Protein AF-A0A1B6JK84-F1 (afdb_monomer)

Solvent-accessible surface area (backbon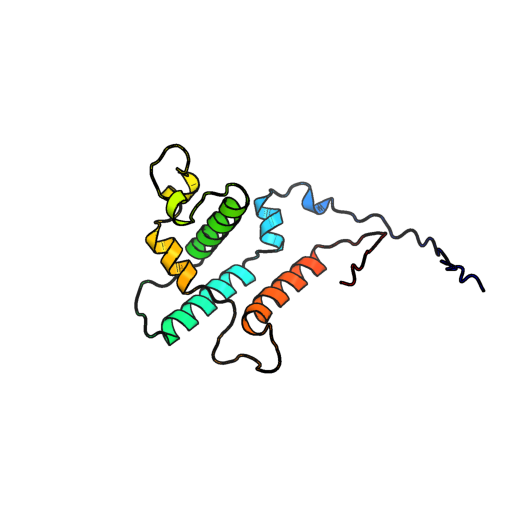e atoms only — not comparable to full-atom values): 9826 Å² total; per-residue (Å²): 137,85,87,77,86,81,78,80,78,76,81,71,80,62,78,78,54,79,63,72,90,52,74,85,54,52,75,64,60,59,48,37,60,54,65,26,68,72,52,51,53,44,35,36,52,21,16,48,52,50,34,52,76,66,74,50,87,66,87,75,76,48,66,69,55,51,53,51,50,52,51,50,53,56,47,43,72,75,61,72,65,101,43,85,70,38,39,62,38,84,53,85,92,42,46,32,67,76,50,44,73,73,45,53,67,70,55,52,54,50,50,65,73,37,66,29,45,37,61,83,92,73,56,53,85,87,44,92,53,38,62,45,43,60,49,51,51,53,37,51,48,32,53,60,73,68,54,67,68,73,89,75,84,83,82,84,81,129

Radius of gyration: 21.42 Å; Cα contacts (8 Å, |Δi|>4): 114; chains: 1; bounding box: 68×36×45 Å

InterPro domains:
  IPR029526 PiggyBac transposable element-derived protein [PF13843] (26-154)
  IPR052638 PiggyBac transposable element-derived [PTHR47055] (6-145)

Sequence (158 aa):
MKWEKRYKTVHRLKPEPNYSEFNNKTPTELFELFFCNDIIELLVKESITYRRQKNNNNISVCYEEMKCFLAILLLSGYKQVPSKRNYWENELDVKNSFVSEAMRRDRFFYIMRYLHCADCSKLDADDRYSKLRPMLNILKKGFLDEYKGDTELSLMSR

Mean predicted aligned error: 7.6 Å

pLDDT: mean 88.49, std 15.1, range [39.06, 98.19]

Structure (mmCIF, N/CA/C/O backbone):
data_AF-A0A1B6JK84-F1
#
_entry.id   AF-A0A1B6JK84-F1
#
loop_
_atom_site.group_PDB
_atom_site.id
_atom_site.type_symbol
_atom_site.label_atom_id
_atom_site.label_alt_id
_atom_site.label_comp_id
_atom_site.label_asym_id
_atom_site.label_entity_id
_atom_site.label_seq_id
_atom_site.pdbx_PDB_ins_code
_atom_site.Cartn_x
_atom_site.Cartn_y
_atom_site.Cartn_z
_atom_site.occupancy
_atom_site.B_iso_or_equiv
_atom_site.auth_seq_id
_atom_site.auth_comp_id
_atom_site.auth_asym_id
_atom_site.auth_atom_id
_atom_site.pdbx_PDB_model_num
ATOM 1 N N . MET A 1 1 ? -46.789 9.781 -29.586 1.00 44.12 1 MET A N 1
ATOM 2 C CA . MET A 1 1 ? -46.447 8.380 -29.257 1.00 44.12 1 MET A CA 1
ATOM 3 C C . MET A 1 1 ? -45.627 8.395 -27.969 1.00 44.12 1 MET A C 1
ATOM 5 O O . MET A 1 1 ? -44.456 8.745 -28.010 1.00 44.12 1 MET A O 1
ATOM 9 N N . LYS A 1 2 ? -46.268 8.188 -26.811 1.00 39.06 2 LYS A N 1
ATOM 10 C CA . LYS A 1 2 ? -45.603 8.191 -25.495 1.00 39.06 2 LYS A CA 1
ATOM 11 C C . LYS A 1 2 ? -45.061 6.787 -25.233 1.00 39.06 2 LYS A C 1
ATOM 13 O O . LYS A 1 2 ? -45.831 5.833 -25.234 1.00 39.06 2 LYS A O 1
ATOM 18 N N . TRP A 1 3 ? -43.753 6.667 -25.044 1.00 42.81 3 TRP A N 1
ATOM 19 C CA . TRP A 1 3 ? -43.130 5.427 -24.592 1.00 42.81 3 TRP A CA 1
ATOM 20 C C . TRP A 1 3 ? -43.348 5.279 -23.084 1.00 42.81 3 TRP A C 1
ATOM 22 O O . TRP A 1 3 ? -42.807 6.061 -22.306 1.00 42.81 3 TRP A O 1
ATOM 32 N N . GLU A 1 4 ? -44.129 4.284 -22.668 1.00 45.38 4 GLU A N 1
ATOM 33 C CA . GLU A 1 4 ? -44.222 3.879 -21.264 1.00 45.38 4 GLU A CA 1
ATOM 34 C C . GLU A 1 4 ? -43.249 2.732 -20.991 1.00 45.38 4 GLU A C 1
ATOM 36 O O . GLU A 1 4 ? -43.326 1.662 -21.601 1.00 45.38 4 GLU A O 1
ATOM 41 N N . LYS A 1 5 ? -42.320 2.946 -20.053 1.00 52.22 5 LYS A N 1
ATOM 42 C CA . LYS A 1 5 ? -41.437 1.887 -19.561 1.00 52.22 5 LYS A CA 1
ATOM 43 C C . LYS A 1 5 ? -42.260 0.925 -18.707 1.00 52.22 5 LYS A C 1
ATOM 45 O O . LYS A 1 5 ? -42.537 1.190 -17.542 1.00 52.22 5 LYS A O 1
ATOM 50 N N . ARG A 1 6 ? -42.644 -0.212 -19.286 1.00 46.12 6 ARG A N 1
ATOM 51 C CA . ARG A 1 6 ? -43.238 -1.330 -18.544 1.00 46.12 6 ARG A CA 1
ATOM 52 C C . ARG A 1 6 ? -42.142 -2.069 -17.779 1.00 46.12 6 ARG A C 1
ATOM 54 O O . ARG A 1 6 ? -41.601 -3.058 -18.267 1.00 46.12 6 ARG A O 1
ATOM 61 N N . TYR A 1 7 ? -41.816 -1.597 -16.580 1.00 48.59 7 TYR A N 1
ATOM 62 C CA . TYR A 1 7 ? -41.066 -2.403 -15.623 1.00 48.59 7 TYR A CA 1
ATOM 63 C C . TYR A 1 7 ? -41.982 -3.536 -15.151 1.00 48.59 7 TYR A C 1
ATOM 65 O O . TYR A 1 7 ? -42.925 -3.318 -14.396 1.00 48.59 7 TYR A O 1
ATOM 73 N N . LYS A 1 8 ? -41.748 -4.759 -15.636 1.00 49.28 8 LYS A N 1
ATOM 74 C CA . LYS A 1 8 ? -42.313 -5.952 -14.999 1.00 49.28 8 LYS A CA 1
ATOM 75 C C . LYS A 1 8 ? -41.492 -6.212 -13.743 1.00 49.28 8 LYS A C 1
ATOM 77 O O . LYS A 1 8 ? -40.461 -6.879 -13.809 1.00 49.28 8 LYS A O 1
ATOM 82 N N . THR A 1 9 ? -41.929 -5.659 -12.618 1.00 46.78 9 THR A N 1
ATOM 83 C CA . THR A 1 9 ? -41.335 -5.936 -11.312 1.00 46.78 9 THR A CA 1
ATOM 84 C C . THR A 1 9 ? -41.702 -7.361 -10.918 1.00 46.78 9 THR A C 1
ATOM 86 O O . THR A 1 9 ? -42.724 -7.623 -10.291 1.00 46.78 9 THR A O 1
ATOM 89 N N . VAL A 1 10 ? -40.884 -8.326 -11.332 1.00 52.75 10 VAL A N 1
ATOM 90 C CA . VAL A 1 10 ? -40.874 -9.623 -10.662 1.00 52.75 10 VAL A CA 1
ATOM 91 C C . VAL A 1 10 ? -40.201 -9.364 -9.320 1.00 52.75 10 VAL A C 1
ATOM 93 O O . VAL A 1 10 ? -38.975 -9.374 -9.23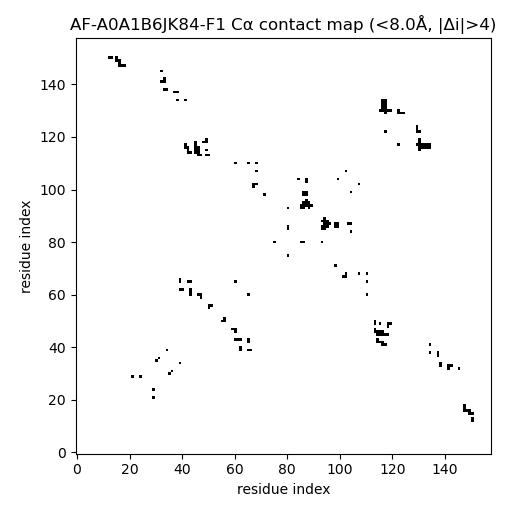8 1.00 52.75 10 VAL A O 1
ATOM 96 N N . HIS A 1 11 ? -40.998 -9.088 -8.285 1.00 50.34 11 HIS A N 1
ATOM 97 C CA . HIS A 1 11 ? -40.550 -9.058 -6.893 1.00 50.34 11 HIS A CA 1
ATOM 98 C C . HIS A 1 11 ? -40.151 -10.479 -6.467 1.00 50.34 11 HIS A C 1
ATOM 100 O O . HIS A 1 11 ? -40.818 -11.129 -5.669 1.00 50.34 11 HIS A O 1
ATOM 106 N N . ARG A 1 12 ? -39.062 -11.009 -7.030 1.00 55.59 12 ARG A N 1
ATOM 107 C CA . ARG A 1 12 ? -38.312 -12.054 -6.346 1.00 55.59 12 ARG A CA 1
ATOM 108 C C . ARG A 1 12 ? -37.648 -11.347 -5.175 1.00 55.59 12 ARG A C 1
ATOM 110 O O . ARG A 1 12 ? -36.660 -10.651 -5.382 1.00 55.59 12 ARG A O 1
ATOM 117 N N . LEU A 1 13 ? -38.235 -11.485 -3.985 1.00 57.69 13 LEU A N 1
ATOM 118 C CA . LEU A 1 13 ? -37.564 -11.181 -2.725 1.00 57.69 13 LEU A CA 1
ATOM 119 C C . LEU A 1 13 ? -36.269 -11.997 -2.725 1.00 57.69 13 LEU A C 1
ATOM 121 O O . LEU A 1 13 ? -36.287 -13.207 -2.499 1.00 57.69 13 LEU A O 1
ATOM 125 N N . LYS A 1 14 ? -35.156 -11.366 -3.099 1.00 62.25 14 LYS A N 1
ATOM 126 C CA . LYS A 1 14 ? -33.847 -11.931 -2.798 1.00 62.25 14 LYS A CA 1
ATOM 127 C C . LYS A 1 14 ? -33.717 -11.883 -1.275 1.00 62.25 14 LYS A C 1
ATOM 129 O O . LYS A 1 14 ? -34.134 -10.880 -0.695 1.00 62.25 14 LYS A O 1
ATOM 134 N N . PRO A 1 15 ? -33.221 -12.949 -0.630 1.00 68.12 15 PRO A N 1
ATOM 135 C CA . PRO A 1 15 ? -32.981 -12.904 0.803 1.00 68.12 15 PRO A CA 1
ATOM 136 C C . PRO A 1 15 ? -32.074 -11.713 1.118 1.00 68.12 15 PRO A C 1
ATOM 138 O O . PRO A 1 15 ? -31.127 -11.453 0.373 1.00 68.12 15 PRO A O 1
ATOM 141 N N . GLU A 1 16 ? -32.404 -10.991 2.189 1.00 76.00 16 GLU A N 1
ATOM 142 C CA . GLU A 1 16 ? -31.575 -9.899 2.695 1.00 76.00 16 GLU A CA 1
ATOM 143 C C . GLU A 1 16 ? -30.144 -10.409 2.918 1.00 76.00 16 GLU A C 1
ATOM 145 O O . GLU A 1 16 ? -29.962 -11.526 3.427 1.00 76.00 16 GLU A O 1
ATOM 150 N N . PRO A 1 17 ? -29.122 -9.637 2.524 1.00 84.56 17 PRO A N 1
ATOM 151 C CA . PRO A 1 17 ? -27.749 -10.070 2.683 1.00 84.56 17 PRO A CA 1
ATOM 152 C C . PRO A 1 17 ? -27.407 -10.210 4.169 1.00 84.56 17 PRO A C 1
ATOM 154 O O . PRO A 1 17 ? -27.645 -9.314 4.979 1.00 84.56 17 PRO A O 1
ATOM 157 N N . ASN A 1 18 ? -26.831 -11.355 4.534 1.00 87.19 18 ASN A N 1
ATOM 158 C CA . ASN A 1 18 ? -26.420 -11.619 5.906 1.00 87.19 18 ASN A CA 1
ATOM 159 C C . ASN A 1 18 ? -24.932 -11.297 6.095 1.00 87.19 18 ASN A C 1
ATOM 161 O O . ASN A 1 18 ? -24.072 -12.016 5.594 1.00 87.19 18 ASN A O 1
ATOM 165 N N . TYR A 1 19 ? -24.652 -10.255 6.876 1.00 89.38 19 TYR A N 1
ATOM 166 C CA . TYR A 1 19 ? -23.303 -9.802 7.223 1.00 89.38 19 TYR A CA 1
ATOM 167 C C . TYR A 1 19 ? -22.890 -10.176 8.661 1.00 89.38 19 TYR A C 1
ATOM 169 O O . TYR A 1 19 ? -21.897 -9.663 9.171 1.00 89.38 19 TYR A O 1
ATOM 177 N N . SER A 1 20 ? -23.617 -11.074 9.341 1.00 91.75 20 SER A N 1
ATOM 178 C CA . SER A 1 20 ? -23.368 -11.401 10.755 1.00 91.75 20 SER A CA 1
ATOM 179 C C . SER A 1 20 ? -21.963 -11.943 11.033 1.00 91.75 20 SER A C 1
ATOM 181 O O . SER A 1 20 ? -21.461 -11.798 12.146 1.00 91.75 20 SER A O 1
ATOM 183 N N . GLU A 1 21 ? -21.317 -12.555 10.035 1.00 90.12 21 GLU A N 1
ATOM 184 C CA . GLU A 1 21 ? -19.937 -13.051 10.138 1.00 90.12 21 GLU A CA 1
ATOM 185 C C . GLU A 1 21 ? -18.896 -11.937 10.358 1.00 90.12 21 GLU A C 1
ATOM 187 O O . GLU A 1 21 ? -17.795 -12.197 10.845 1.00 90.12 21 GLU A O 1
ATOM 192 N N . PHE A 1 22 ? -19.257 -10.685 10.065 1.00 92.62 22 PHE A N 1
ATOM 193 C CA . PHE A 1 22 ? -18.389 -9.520 10.208 1.00 92.62 22 PHE A CA 1
ATOM 194 C C . PHE A 1 22 ? -18.567 -8.786 11.546 1.00 92.62 22 PHE A C 1
ATOM 196 O O . PHE A 1 22 ? -17.731 -7.953 11.887 1.00 92.62 22 PHE A O 1
ATOM 203 N N . ASN A 1 23 ? -19.599 -9.113 12.338 1.00 93.06 23 ASN A N 1
ATOM 204 C CA . ASN A 1 23 ? -19.964 -8.373 13.558 1.00 93.06 23 ASN A CA 1
ATOM 205 C C . ASN A 1 23 ? -18.848 -8.301 14.614 1.00 93.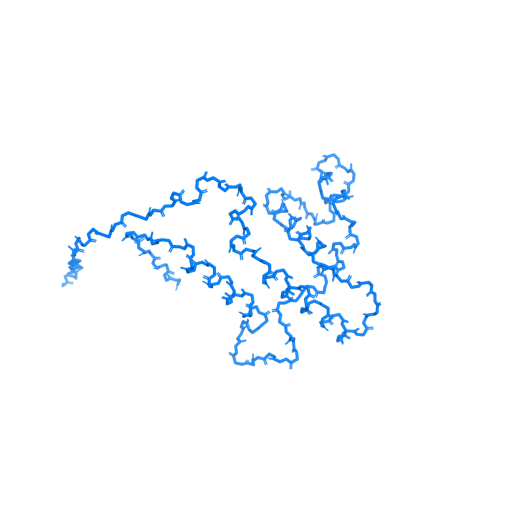06 23 ASN A C 1
ATOM 207 O O . ASN A 1 23 ? -18.811 -7.358 15.398 1.00 93.06 23 ASN A O 1
ATOM 211 N N . ASN A 1 24 ? -17.952 -9.290 14.639 1.00 94.75 24 ASN A N 1
ATOM 212 C CA . ASN A 1 24 ? -16.869 -9.384 15.622 1.00 94.75 24 ASN A CA 1
ATOM 213 C C . ASN A 1 24 ? -15.496 -9.006 15.048 1.00 94.75 24 ASN A C 1
ATOM 215 O O . ASN A 1 24 ? -14.487 -9.223 15.715 1.00 94.75 24 ASN A O 1
ATOM 219 N N . LYS A 1 25 ? -15.438 -8.482 13.818 1.00 96.50 25 LYS A N 1
ATOM 220 C CA . LYS A 1 25 ? -14.183 -8.048 13.203 1.00 96.50 25 LYS A CA 1
ATOM 221 C C . LYS A 1 25 ? -13.890 -6.595 13.540 1.00 96.50 25 LYS A C 1
ATOM 223 O O . LYS A 1 25 ? -14.753 -5.722 13.485 1.00 96.50 25 LYS A O 1
ATOM 228 N N . THR A 1 26 ? -12.632 -6.328 13.839 1.00 97.62 26 THR A N 1
ATOM 229 C CA . THR A 1 26 ? -12.095 -4.976 13.952 1.00 97.62 26 THR A CA 1
ATOM 230 C C . THR A 1 26 ? -12.073 -4.282 12.582 1.00 97.62 26 THR A C 1
ATOM 232 O O . THR A 1 26 ? -12.038 -4.949 11.543 1.00 97.62 26 THR A O 1
ATOM 235 N N . PRO A 1 27 ? -12.018 -2.937 12.538 1.00 95.31 27 PRO A N 1
ATOM 236 C CA . PRO A 1 27 ? -11.863 -2.205 11.279 1.00 95.31 27 PRO A CA 1
ATOM 237 C C . PRO A 1 27 ? -10.650 -2.655 10.452 1.00 95.31 27 PRO A C 1
ATOM 239 O O . PRO A 1 27 ? -10.723 -2.695 9.226 1.00 95.31 27 PRO A O 1
ATOM 242 N N . THR A 1 28 ? -9.549 -3.027 11.112 1.00 95.12 28 THR A N 1
ATOM 243 C CA . THR A 1 28 ? -8.346 -3.546 10.447 1.00 95.12 28 THR A CA 1
ATOM 244 C C . THR A 1 28 ? -8.611 -4.898 9.797 1.00 95.12 28 THR A C 1
ATOM 246 O O . THR A 1 28 ? -8.292 -5.073 8.628 1.00 95.12 28 THR A O 1
ATOM 249 N N . GLU A 1 29 ? -9.249 -5.830 10.510 1.00 95.94 29 GLU A N 1
ATOM 250 C CA . GLU A 1 29 ? -9.584 -7.146 9.954 1.00 95.94 29 GLU A CA 1
ATOM 251 C C . GLU A 1 29 ? -10.548 -7.037 8.771 1.00 95.94 29 GLU A C 1
ATOM 253 O O . GLU A 1 29 ? -10.411 -7.786 7.811 1.00 95.94 29 GLU A O 1
ATOM 258 N N . LEU A 1 30 ? -11.493 -6.090 8.807 1.00 95.81 30 LEU A N 1
ATOM 259 C CA . LEU A 1 30 ? -12.382 -5.811 7.674 1.00 95.81 30 LEU A CA 1
ATOM 260 C C . LEU A 1 30 ? -11.622 -5.237 6.474 1.00 95.81 30 LEU A C 1
ATOM 262 O O . LEU A 1 30 ? -11.887 -5.614 5.336 1.00 95.81 30 LEU A O 1
ATOM 266 N N . PHE A 1 31 ? -10.664 -4.339 6.712 1.00 94.75 31 PHE A N 1
ATOM 267 C CA . PHE A 1 31 ? -9.817 -3.787 5.654 1.00 94.75 31 PHE A CA 1
ATOM 268 C C . PHE A 1 31 ? -8.941 -4.866 5.000 1.00 94.75 31 PHE A C 1
ATOM 270 O O . PHE A 1 31 ? -8.801 -4.903 3.774 1.00 94.75 31 PHE A O 1
ATOM 277 N N . GLU A 1 32 ? -8.388 -5.769 5.809 1.00 95.31 32 GLU A N 1
ATOM 278 C CA . GLU A 1 32 ? -7.516 -6.859 5.363 1.00 95.31 32 GLU A CA 1
ATOM 279 C C . GLU A 1 32 ? -8.252 -7.955 4.573 1.00 95.31 32 GLU A C 1
ATOM 281 O O . GLU A 1 32 ? -7.592 -8.736 3.891 1.00 95.31 32 GLU A O 1
ATOM 286 N N . LEU A 1 33 ? -9.594 -7.968 4.556 1.00 95.12 33 LEU A N 1
ATOM 287 C CA . LEU A 1 33 ? -10.363 -8.787 3.606 1.00 95.12 33 LEU A CA 1
ATOM 288 C C . LEU A 1 33 ? -10.092 -8.381 2.147 1.00 95.12 33 LEU A C 1
ATOM 290 O O . LEU A 1 33 ? -10.075 -9.224 1.253 1.00 95.12 33 LEU A O 1
ATOM 294 N N . PHE A 1 34 ? -9.845 -7.090 1.900 1.00 94.12 34 PHE A N 1
ATOM 295 C CA . PHE A 1 34 ? -9.606 -6.553 0.557 1.00 94.12 34 PHE A CA 1
ATOM 296 C C . PHE A 1 34 ? -8.123 -6.284 0.307 1.00 94.12 34 PHE A C 1
ATOM 298 O O . PHE A 1 34 ? -7.586 -6.686 -0.722 1.00 94.12 34 PHE A O 1
ATOM 305 N N . PHE A 1 35 ? -7.442 -5.633 1.253 1.00 94.00 35 PHE A N 1
ATOM 306 C CA . PHE A 1 35 ? -5.989 -5.433 1.239 1.00 94.00 35 PHE A CA 1
ATOM 307 C C . PHE A 1 35 ? -5.287 -6.588 1.955 1.00 94.00 35 PHE A C 1
ATOM 309 O O . PHE A 1 35 ? -4.573 -6.403 2.941 1.00 94.00 35 PHE A O 1
ATOM 316 N N . CYS A 1 36 ? -5.535 -7.792 1.448 1.00 95.25 36 CYS A N 1
ATOM 317 C CA . CYS A 1 36 ? -5.018 -9.033 2.000 1.00 95.25 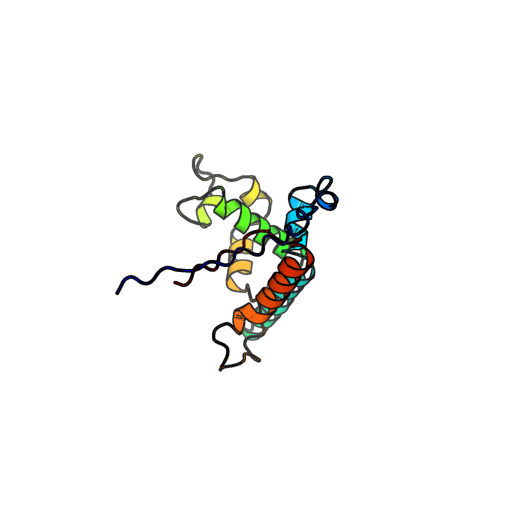36 CYS A CA 1
ATOM 318 C C . CYS A 1 36 ? -3.513 -9.211 1.736 1.00 95.25 36 CYS A C 1
ATOM 320 O O . CYS A 1 36 ? -2.888 -8.449 0.988 1.00 95.25 36 CYS A O 1
ATOM 322 N N . ASN A 1 37 ? -2.936 -10.260 2.328 1.00 97.06 37 ASN A N 1
ATOM 323 C CA . ASN A 1 37 ? -1.513 -10.585 2.202 1.00 97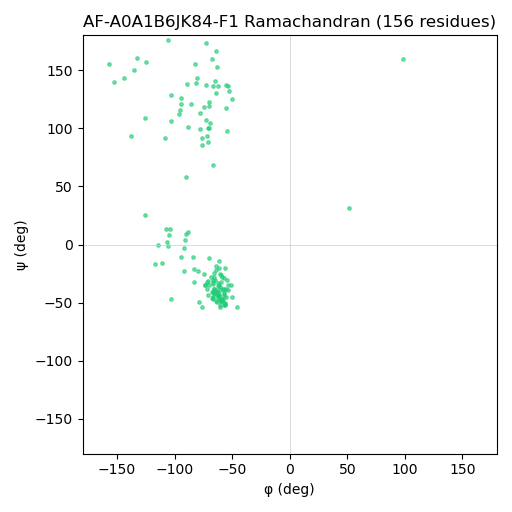.06 37 ASN A CA 1
ATOM 324 C C . ASN A 1 37 ? -1.063 -10.679 0.734 1.00 97.06 37 ASN A C 1
ATOM 326 O O . ASN A 1 37 ? -0.009 -10.144 0.404 1.00 97.06 37 ASN A O 1
ATOM 330 N N . ASP A 1 38 ? -1.888 -11.243 -0.156 1.00 97.62 38 ASP A N 1
ATOM 331 C CA . ASP A 1 38 ? -1.578 -11.364 -1.588 1.00 97.62 38 ASP A CA 1
ATOM 332 C C . ASP A 1 38 ? -1.302 -9.999 -2.240 1.00 97.62 38 ASP A C 1
ATOM 334 O O . ASP A 1 38 ? -0.402 -9.871 -3.073 1.00 97.62 38 ASP A O 1
ATOM 338 N N . ILE A 1 39 ? -2.044 -8.951 -1.851 1.00 97.56 39 ILE A N 1
ATOM 339 C CA . ILE A 1 39 ? -1.796 -7.589 -2.341 1.00 97.56 39 ILE A CA 1
ATOM 340 C C . ILE A 1 39 ? -0.469 -7.071 -1.804 1.00 97.56 39 ILE A C 1
ATOM 342 O O . ILE A 1 39 ? 0.322 -6.515 -2.565 1.00 97.56 39 ILE A O 1
ATOM 346 N N . ILE A 1 40 ? -0.204 -7.243 -0.509 1.00 98.06 40 ILE A N 1
ATOM 347 C CA . ILE A 1 40 ? 1.035 -6.750 0.099 1.00 98.06 40 ILE A CA 1
ATOM 348 C C . ILE A 1 40 ? 2.251 -7.439 -0.527 1.00 98.06 40 ILE A C 1
ATOM 350 O O . ILE A 1 40 ? 3.205 -6.770 -0.925 1.00 98.06 40 ILE A O 1
ATOM 354 N N . GLU A 1 41 ? 2.202 -8.761 -0.677 1.00 98.12 41 GLU A N 1
ATOM 355 C CA . GLU A 1 41 ? 3.259 -9.560 -1.292 1.00 98.12 41 GLU A CA 1
ATOM 356 C C . GLU A 1 41 ? 3.484 -9.180 -2.755 1.00 98.12 41 GLU A C 1
ATOM 358 O O . GLU A 1 41 ? 4.633 -8.997 -3.171 1.00 98.12 41 GLU A O 1
ATOM 363 N N . LEU A 1 42 ? 2.405 -8.988 -3.524 1.00 98.12 42 LEU A N 1
ATOM 364 C CA . LEU A 1 42 ? 2.478 -8.486 -4.894 1.00 98.12 42 LEU A CA 1
ATOM 365 C C . LEU A 1 42 ? 3.203 -7.137 -4.940 1.00 98.12 42 LEU A C 1
ATOM 367 O O . LEU A 1 42 ? 4.160 -6.975 -5.698 1.00 98.12 42 LEU A O 1
ATOM 371 N N . LEU A 1 43 ? 2.782 -6.174 -4.117 1.00 98.06 43 LEU A N 1
ATOM 372 C CA . LEU A 1 43 ? 3.374 -4.838 -4.096 1.00 98.06 43 LEU A CA 1
ATOM 373 C C . LEU A 1 43 ? 4.854 -4.884 -3.716 1.00 98.06 43 LEU A C 1
ATOM 375 O O . LEU A 1 43 ? 5.670 -4.221 -4.356 1.00 98.06 43 LEU A O 1
ATOM 379 N N . VAL A 1 44 ? 5.230 -5.679 -2.713 1.00 98.00 44 VAL A N 1
ATOM 380 C CA . VAL A 1 44 ? 6.634 -5.864 -2.321 1.00 98.00 44 VAL A CA 1
ATOM 381 C C . VAL A 1 44 ? 7.435 -6.452 -3.478 1.00 98.00 44 VAL A C 1
ATOM 383 O O . VAL A 1 44 ? 8.439 -5.867 -3.894 1.00 98.00 44 VAL A O 1
ATOM 386 N N . LYS A 1 45 ? 6.984 -7.581 -4.030 1.00 97.50 45 LYS A N 1
ATOM 387 C CA . LYS A 1 45 ? 7.675 -8.296 -5.104 1.00 97.50 45 LYS A CA 1
ATOM 388 C C . LYS A 1 45 ? 7.898 -7.401 -6.318 1.00 97.50 45 LYS A C 1
ATOM 390 O O . LYS A 1 45 ? 9.032 -7.270 -6.780 1.00 97.50 45 LYS A O 1
ATOM 395 N N . GLU A 1 46 ? 6.845 -6.764 -6.820 1.00 97.38 46 GLU A N 1
ATOM 396 C CA . GLU A 1 46 ? 6.933 -5.984 -8.053 1.00 97.38 46 GLU A CA 1
ATOM 397 C C . GLU A 1 46 ? 7.713 -4.678 -7.849 1.00 97.38 46 GLU A C 1
ATOM 399 O O . GLU A 1 46 ? 8.483 -4.273 -8.724 1.00 97.38 46 GLU A O 1
ATOM 404 N N . SER A 1 47 ? 7.649 -4.076 -6.656 1.00 96.94 47 SER A N 1
ATOM 405 C CA . SER A 1 47 ? 8.496 -2.925 -6.311 1.00 96.94 47 SER A CA 1
ATOM 406 C C . SER A 1 47 ? 9.984 -3.290 -6.256 1.00 96.94 47 SER A C 1
ATOM 408 O O . SER A 1 47 ? 10.840 -2.524 -6.708 1.00 96.94 47 SER A O 1
ATOM 410 N N . ILE A 1 48 ? 10.323 -4.479 -5.741 1.00 96.31 48 ILE A N 1
ATOM 411 C CA . ILE A 1 48 ? 11.703 -4.990 -5.733 1.00 96.31 48 ILE A CA 1
ATOM 412 C C . ILE A 1 48 ? 12.185 -5.264 -7.156 1.00 96.31 48 ILE A C 1
ATOM 414 O O . ILE A 1 48 ? 13.307 -4.881 -7.500 1.00 96.31 48 ILE A O 1
ATOM 418 N N . THR A 1 49 ? 11.353 -5.907 -7.978 1.00 95.38 49 THR A N 1
ATOM 419 C CA . THR A 1 49 ? 11.637 -6.165 -9.395 1.00 95.38 49 THR A CA 1
ATOM 420 C C . THR A 1 49 ? 11.939 -4.865 -10.132 1.00 95.38 49 THR A C 1
ATOM 422 O O . THR A 1 49 ? 12.999 -4.738 -10.747 1.00 95.38 49 THR A O 1
ATOM 425 N N . TYR A 1 50 ? 11.076 -3.858 -10.000 1.00 95.19 50 TYR A N 1
ATOM 426 C CA . TYR A 1 50 ? 11.278 -2.574 -10.658 1.00 95.19 50 TYR A CA 1
ATOM 427 C C . TYR A 1 50 ? 12.531 -1.838 -10.161 1.00 95.19 50 TYR A C 1
ATOM 429 O O . TYR A 1 50 ? 13.308 -1.309 -10.959 1.00 95.19 50 TYR A O 1
ATOM 437 N N . ARG A 1 51 ? 12.798 -1.849 -8.848 1.00 94.75 51 ARG A N 1
ATOM 438 C CA . ARG A 1 51 ? 14.045 -1.298 -8.288 1.00 94.75 51 ARG A CA 1
ATOM 439 C C . ARG A 1 51 ? 15.281 -1.942 -8.929 1.00 94.75 51 ARG A C 1
ATOM 441 O O . ARG A 1 51 ? 16.213 -1.224 -9.296 1.00 94.75 51 ARG A O 1
ATOM 448 N N . ARG A 1 52 ? 15.288 -3.274 -9.080 1.00 93.38 52 ARG A N 1
ATOM 449 C CA . ARG A 1 52 ? 16.384 -4.019 -9.727 1.00 93.38 52 ARG A CA 1
ATOM 450 C C . ARG A 1 52 ? 16.544 -3.624 -11.195 1.00 93.38 52 ARG A C 1
ATOM 452 O O . ARG A 1 52 ? 17.664 -3.377 -11.620 1.00 93.38 52 ARG A O 1
ATOM 459 N N . GLN A 1 53 ? 15.446 -3.465 -11.935 1.00 92.75 53 GLN A N 1
ATOM 460 C CA . GLN A 1 53 ? 15.467 -2.982 -13.326 1.00 92.75 53 GLN A CA 1
ATOM 461 C C . GLN A 1 53 ? 16.058 -1.566 -13.460 1.00 92.75 53 GLN A C 1
ATOM 463 O O . GLN A 1 53 ? 16.590 -1.208 -14.507 1.00 92.75 53 GLN A O 1
ATOM 468 N N . LYS A 1 54 ? 15.992 -0.750 -12.401 1.00 93.12 54 LYS A N 1
ATOM 469 C CA . LYS A 1 54 ? 16.634 0.572 -12.331 1.00 93.12 54 LYS A CA 1
ATOM 470 C C . LYS A 1 54 ? 18.076 0.536 -11.817 1.00 93.12 54 LYS A C 1
ATOM 472 O O . LYS A 1 54 ? 18.623 1.598 -11.533 1.00 93.12 54 LYS A O 1
ATOM 477 N N . ASN A 1 55 ? 18.686 -0.648 -11.698 1.00 91.19 55 ASN A N 1
ATOM 478 C CA . ASN A 1 55 ? 20.051 -0.857 -11.203 1.00 91.19 55 ASN A CA 1
ATOM 479 C C . ASN A 1 55 ? 20.320 -0.173 -9.852 1.00 91.19 55 ASN A C 1
ATOM 481 O O . ASN A 1 55 ? 21.431 0.272 -9.570 1.00 91.19 55 ASN A O 1
ATOM 485 N N . ASN A 1 56 ? 19.290 -0.054 -9.010 1.00 89.31 56 ASN A N 1
ATOM 486 C CA . ASN A 1 56 ? 19.424 0.573 -7.706 1.00 89.31 56 ASN A CA 1
ATOM 487 C C . ASN A 1 56 ? 19.675 -0.498 -6.641 1.00 89.31 56 ASN A C 1
ATOM 489 O O . ASN A 1 56 ? 18.783 -1.294 -6.362 1.00 89.31 56 ASN A O 1
ATOM 493 N N . ASN A 1 57 ? 20.848 -0.476 -6.005 1.00 85.12 57 ASN A N 1
ATOM 494 C CA . ASN A 1 57 ? 21.266 -1.450 -4.988 1.00 85.12 57 ASN A CA 1
ATOM 495 C C . ASN A 1 57 ? 20.893 -1.068 -3.543 1.00 85.12 57 ASN A C 1
ATOM 497 O O . ASN A 1 57 ? 21.322 -1.735 -2.605 1.00 85.12 57 ASN A O 1
ATOM 501 N N . ASN A 1 58 ? 20.085 -0.024 -3.349 1.00 85.94 58 ASN A N 1
ATOM 502 C CA . ASN A 1 58 ? 19.631 0.407 -2.029 1.00 85.94 58 ASN A CA 1
ATOM 503 C C . ASN A 1 58 ? 18.757 -0.652 -1.337 1.00 85.94 58 ASN A C 1
ATOM 505 O O . ASN A 1 58 ? 18.250 -1.594 -1.953 1.00 85.94 58 ASN A O 1
ATOM 509 N N . ILE A 1 59 ? 18.545 -0.434 -0.035 1.00 84.50 59 ILE A N 1
ATOM 510 C CA . ILE A 1 59 ? 17.782 -1.304 0.864 1.00 84.50 59 ILE A CA 1
ATOM 511 C C . ILE A 1 59 ? 16.416 -1.659 0.258 1.00 84.50 59 ILE A C 1
ATOM 513 O O . ILE A 1 59 ? 15.621 -0.780 -0.105 1.00 84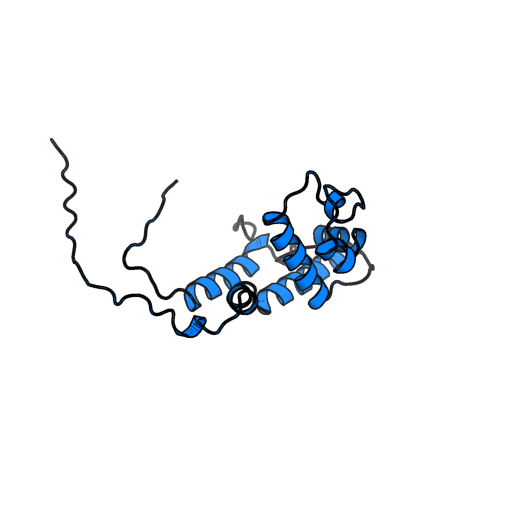.50 59 ILE A O 1
ATOM 517 N N . SER A 1 60 ? 16.158 -2.965 0.172 1.00 90.00 60 SER A N 1
ATOM 518 C CA . SER A 1 60 ? 14.903 -3.545 -0.311 1.00 90.00 60 SER A CA 1
ATOM 519 C C . SER A 1 60 ? 13.732 -3.170 0.596 1.00 90.00 60 SER A C 1
ATOM 521 O O . SER A 1 60 ? 13.939 -2.921 1.776 1.00 90.00 60 SER A O 1
ATOM 523 N N . VAL A 1 61 ? 12.519 -3.118 0.051 1.00 94.12 61 VAL A N 1
ATOM 524 C CA . VAL A 1 61 ? 11.284 -2.967 0.839 1.00 94.12 61 VAL A CA 1
ATOM 525 C C . VAL A 1 61 ? 10.882 -4.328 1.397 1.00 94.12 61 VAL A C 1
ATOM 527 O O . VAL A 1 61 ? 11.003 -5.319 0.674 1.00 94.12 61 VAL A O 1
ATOM 530 N N . CYS A 1 62 ? 10.429 -4.382 2.650 1.00 95.75 62 CYS A N 1
ATOM 531 C CA . CYS A 1 62 ? 9.841 -5.585 3.243 1.00 95.75 62 CYS A CA 1
ATOM 532 C C . CYS A 1 62 ? 8.312 -5.489 3.378 1.00 95.75 62 CYS A C 1
ATOM 534 O O . CYS A 1 62 ? 7.695 -4.463 3.079 1.00 95.75 62 CYS A O 1
ATOM 536 N N . TYR A 1 63 ? 7.708 -6.588 3.826 1.00 97.50 63 TYR A N 1
ATOM 537 C CA . TYR A 1 63 ? 6.268 -6.739 4.010 1.00 97.50 63 TYR A CA 1
ATOM 538 C C . TYR A 1 63 ? 5.690 -5.709 4.996 1.00 97.50 63 TYR A C 1
ATOM 540 O O . TYR A 1 63 ? 4.740 -4.992 4.681 1.00 97.50 63 TYR A O 1
ATOM 548 N N . GLU A 1 64 ? 6.317 -5.566 6.161 1.00 97.56 64 GLU A N 1
ATOM 549 C CA . GLU A 1 64 ? 5.893 -4.671 7.240 1.00 97.56 64 GLU A CA 1
ATOM 550 C C . GLU A 1 64 ? 6.001 -3.202 6.825 1.00 97.56 64 GLU A C 1
ATOM 552 O O . GLU A 1 64 ? 5.108 -2.399 7.102 1.00 97.56 64 GLU A O 1
ATOM 557 N N . GLU A 1 65 ? 7.065 -2.848 6.100 1.00 97.81 65 GLU A N 1
ATOM 558 C CA . GLU A 1 65 ? 7.230 -1.506 5.547 1.00 97.81 65 GLU A CA 1
ATOM 559 C C . GLU A 1 65 ? 6.154 -1.182 4.514 1.00 97.81 65 GLU A C 1
ATOM 561 O O . GLU A 1 65 ? 5.653 -0.059 4.499 1.00 97.81 65 GLU A O 1
ATOM 566 N N . MET A 1 66 ? 5.766 -2.147 3.675 1.00 98.19 66 MET A N 1
ATOM 567 C CA . MET A 1 66 ? 4.681 -1.949 2.716 1.00 98.19 66 MET A CA 1
ATOM 568 C C . MET A 1 66 ? 3.337 -1.753 3.429 1.00 98.19 66 MET A C 1
ATOM 570 O O . MET A 1 66 ? 2.598 -0.833 3.076 1.00 98.19 66 MET A O 1
ATOM 574 N N . LYS A 1 67 ? 3.039 -2.529 4.484 1.00 97.56 67 LYS A N 1
ATOM 575 C CA . LYS A 1 67 ? 1.839 -2.305 5.313 1.00 97.56 67 LYS A CA 1
ATOM 576 C C . LYS A 1 67 ? 1.844 -0.918 5.956 1.00 97.56 67 LYS A C 1
ATOM 578 O O . LYS A 1 67 ? 0.852 -0.200 5.862 1.00 97.56 67 LYS A O 1
ATOM 583 N N . CYS A 1 68 ? 2.965 -0.512 6.555 1.00 98.00 68 CYS A N 1
ATOM 584 C CA . CYS A 1 68 ? 3.111 0.814 7.158 1.00 98.00 68 CYS A CA 1
ATOM 585 C C . CYS A 1 68 ? 2.941 1.936 6.116 1.00 98.00 68 CYS A C 1
ATOM 587 O O . CYS A 1 68 ? 2.214 2.903 6.341 1.00 98.00 68 CYS A O 1
ATOM 589 N N . PHE A 1 69 ? 3.534 1.778 4.931 1.00 98.19 69 PHE A N 1
ATOM 590 C CA . PHE A 1 69 ? 3.381 2.712 3.817 1.00 98.19 69 PHE A CA 1
ATOM 591 C C . PHE A 1 69 ? 1.912 2.874 3.389 1.00 98.19 69 PHE A C 1
ATOM 593 O O . PHE A 1 69 ? 1.436 4.003 3.246 1.00 98.19 69 PHE A O 1
ATOM 600 N N . LEU A 1 70 ? 1.173 1.770 3.230 1.00 97.38 70 LEU A N 1
ATOM 601 C CA . LEU A 1 70 ? -0.254 1.803 2.892 1.00 97.38 70 LEU A CA 1
ATOM 602 C C . LEU A 1 70 ? -1.102 2.423 4.010 1.00 97.38 70 LEU A C 1
ATOM 604 O O . LEU A 1 70 ? -2.014 3.194 3.718 1.00 97.38 70 LEU A O 1
ATOM 608 N N . ALA A 1 71 ? -0.778 2.156 5.278 1.00 97.00 71 ALA A N 1
ATOM 609 C CA . ALA A 1 71 ? -1.450 2.777 6.417 1.00 97.00 71 ALA A CA 1
ATOM 610 C C . ALA A 1 71 ? -1.267 4.307 6.426 1.00 97.00 71 ALA A C 1
ATOM 612 O O . ALA A 1 71 ? -2.226 5.046 6.650 1.00 97.00 71 ALA A O 1
ATOM 613 N N . ILE A 1 72 ? -0.065 4.799 6.098 1.00 97.81 72 ILE A N 1
ATOM 614 C CA . ILE A 1 72 ? 0.195 6.238 5.937 1.00 97.81 72 ILE A CA 1
ATOM 615 C C . ILE A 1 72 ? -0.621 6.811 4.769 1.00 97.81 72 ILE A C 1
ATOM 617 O O . ILE A 1 72 ? -1.184 7.899 4.899 1.00 97.81 72 ILE A O 1
ATOM 621 N N . LEU A 1 73 ? -0.736 6.093 3.644 1.00 96.62 73 LEU A N 1
ATOM 622 C CA . LEU A 1 73 ? -1.585 6.524 2.527 1.00 96.62 73 LEU A CA 1
ATOM 623 C C . LEU A 1 73 ? -3.063 6.616 2.931 1.00 96.62 73 LEU A C 1
ATOM 625 O O . LEU A 1 73 ? -3.704 7.624 2.629 1.00 96.62 73 LEU A O 1
ATOM 629 N N . LEU A 1 74 ? -3.583 5.622 3.652 1.00 95.75 74 LEU A N 1
ATOM 630 C CA . LEU A 1 74 ? -4.955 5.629 4.162 1.00 95.75 74 LEU A CA 1
ATOM 631 C C . LEU A 1 74 ? -5.198 6.829 5.090 1.00 95.75 74 LEU A C 1
ATOM 633 O O . LEU A 1 74 ? -6.143 7.594 4.888 1.00 95.75 74 LEU A O 1
ATOM 637 N N . LEU A 1 75 ? -4.297 7.051 6.051 1.00 95.50 75 LEU A N 1
ATOM 638 C CA . LEU A 1 75 ? -4.366 8.192 6.962 1.00 95.50 75 LEU A CA 1
ATOM 639 C C . LEU A 1 75 ? -4.299 9.528 6.214 1.00 95.50 75 LEU A C 1
ATOM 641 O O . LEU A 1 75 ? -4.986 10.475 6.594 1.00 95.50 75 LEU A O 1
ATOM 645 N N . SER A 1 76 ? -3.508 9.609 5.141 1.00 94.69 76 SER A N 1
ATOM 646 C CA . SER A 1 76 ? -3.379 10.836 4.353 1.00 94.69 76 SER A CA 1
ATOM 647 C C . SER A 1 76 ? -4.668 11.230 3.623 1.00 94.69 76 SER A C 1
ATOM 649 O O . SER A 1 76 ? -4.912 12.416 3.415 1.00 94.69 76 SER A O 1
ATOM 651 N N . GLY A 1 77 ? -5.520 10.256 3.280 1.00 94.00 77 GLY A N 1
ATOM 652 C CA . GLY A 1 77 ? -6.845 10.517 2.714 1.00 94.00 77 GLY A CA 1
ATOM 653 C C . GLY A 1 77 ? -7.820 11.107 3.735 1.00 94.00 77 GLY A C 1
ATOM 654 O O . GLY A 1 77 ? -8.622 11.973 3.385 1.00 94.00 77 GLY A O 1
ATOM 655 N N . TYR A 1 78 ? -7.704 10.675 4.995 1.00 92.62 78 TYR A N 1
ATOM 656 C CA . TYR A 1 78 ? -8.501 11.158 6.122 1.00 92.62 78 TYR A CA 1
ATOM 657 C C . TYR A 1 78 ? -8.043 12.537 6.627 1.00 92.62 78 TYR A C 1
ATOM 659 O O . TYR A 1 78 ? -8.843 13.466 6.703 1.00 92.62 78 TYR A O 1
ATOM 667 N N . LYS A 1 79 ? -6.751 12.695 6.947 1.00 92.56 79 LYS A N 1
ATOM 668 C CA . LYS A 1 79 ? -6.158 13.960 7.411 1.00 92.56 79 LYS A CA 1
ATOM 669 C C . LYS A 1 79 ? -5.275 14.535 6.314 1.00 92.56 79 LYS A C 1
ATOM 671 O O . LYS A 1 79 ? -4.089 14.223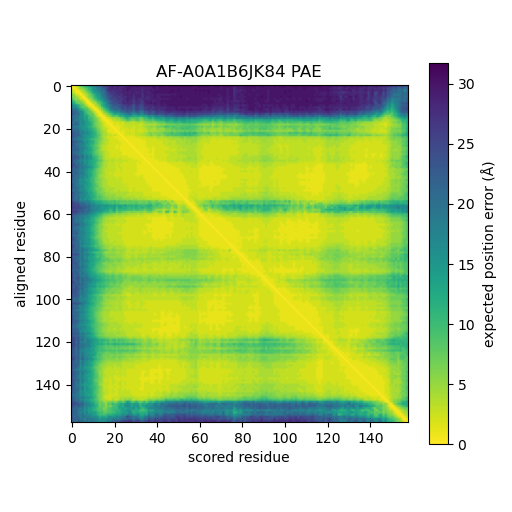 6.255 1.00 92.56 79 LYS A O 1
ATOM 676 N N . GLN A 1 80 ? -5.835 15.378 5.457 1.00 94.00 80 GLN A N 1
ATOM 677 C CA . GLN A 1 80 ? -5.094 16.009 4.364 1.00 94.00 80 GLN A CA 1
ATOM 678 C C . GLN A 1 80 ? -4.290 17.219 4.856 1.00 94.00 80 GLN A C 1
ATOM 680 O O . GLN A 1 80 ? -4.738 17.972 5.716 1.00 94.00 80 GLN A O 1
ATOM 685 N N . VAL A 1 81 ? -3.100 17.409 4.290 1.00 94.56 81 VAL A N 1
ATOM 686 C CA . VAL A 1 81 ? -2.237 18.582 4.509 1.00 94.56 81 VAL A CA 1
ATOM 687 C C . VAL A 1 81 ? -1.751 19.107 3.150 1.00 94.56 81 VAL A C 1
ATOM 689 O O . VAL A 1 81 ? -1.761 18.343 2.179 1.00 94.56 81 VAL A O 1
ATOM 692 N N . PRO A 1 82 ? -1.288 20.369 3.042 1.00 94.38 82 PRO A N 1
ATOM 693 C CA . PRO A 1 82 ? -0.973 20.988 1.747 1.00 94.38 82 PRO A CA 1
ATOM 694 C C . PRO A 1 82 ? 0.062 20.234 0.897 1.00 94.38 82 PRO A C 1
ATOM 696 O O . PRO A 1 82 ? 0.036 20.291 -0.330 1.00 94.38 82 PRO A O 1
ATOM 699 N N . SER A 1 83 ? 0.983 19.511 1.536 1.00 94.69 83 SER A N 1
ATOM 700 C CA . SER A 1 83 ? 2.005 18.709 0.863 1.00 94.69 83 SER A CA 1
ATOM 701 C C . SER A 1 83 ? 2.285 17.435 1.642 1.00 94.69 83 SER A C 1
ATOM 703 O O . SER A 1 83 ? 2.378 17.460 2.863 1.00 94.69 83 SER A O 1
ATOM 705 N N . LYS A 1 84 ? 2.535 16.322 0.939 1.00 94.38 84 LYS A N 1
ATOM 706 C CA . LYS A 1 84 ? 2.904 15.041 1.570 1.00 94.38 84 LYS A CA 1
ATOM 707 C C . LYS A 1 84 ? 4.110 15.171 2.507 1.00 94.38 84 LYS A C 1
ATOM 709 O O . LYS A 1 84 ? 4.197 14.442 3.481 1.00 94.38 84 LYS A O 1
ATOM 714 N N . ARG A 1 85 ? 5.044 16.088 2.232 1.00 95.81 85 ARG A N 1
ATOM 715 C CA . ARG A 1 85 ? 6.207 16.312 3.109 1.00 95.81 85 ARG A CA 1
ATOM 716 C C . ARG A 1 85 ? 5.798 16.840 4.484 1.00 95.81 85 ARG A C 1
ATOM 718 O O . ARG A 1 85 ? 6.444 16.480 5.461 1.00 95.81 85 ARG A O 1
ATOM 725 N N . ASN A 1 86 ? 4.701 17.594 4.548 1.00 96.38 86 ASN A N 1
ATOM 726 C CA . ASN A 1 86 ? 4.237 18.270 5.754 1.00 96.38 86 ASN A CA 1
ATOM 727 C C . ASN A 1 86 ? 3.839 17.294 6.872 1.00 96.38 86 ASN A C 1
ATOM 729 O O . ASN A 1 86 ? 3.920 17.668 8.032 1.00 96.38 86 ASN A O 1
ATOM 733 N N . TYR A 1 87 ? 3.511 16.030 6.564 1.00 96.31 87 TYR A N 1
ATOM 734 C CA . TYR A 1 87 ? 3.259 15.011 7.596 1.00 96.31 87 TYR A CA 1
ATOM 735 C C . TYR A 1 87 ? 4.465 14.731 8.509 1.00 96.31 87 TYR A C 1
ATOM 737 O O . TYR A 1 87 ? 4.286 14.195 9.599 1.00 96.31 87 TYR A O 1
ATOM 745 N N . TRP A 1 88 ? 5.678 15.074 8.066 1.00 97.38 88 TRP A N 1
ATOM 746 C CA . TRP A 1 88 ? 6.923 14.910 8.822 1.00 97.38 88 TRP A CA 1
ATOM 747 C C . TRP A 1 88 ? 7.491 16.229 9.350 1.00 97.38 88 TRP A C 1
ATOM 749 O O . TRP A 1 88 ? 8.572 16.224 9.937 1.00 97.38 88 TRP A O 1
ATOM 759 N N . GLU A 1 89 ? 6.809 17.349 9.114 1.00 96.06 89 GLU A N 1
ATOM 760 C CA . GLU A 1 89 ? 7.232 18.646 9.633 1.00 96.06 89 GLU A CA 1
ATOM 761 C C . GLU A 1 89 ? 6.759 18.815 11.084 1.00 96.06 89 GLU A C 1
ATOM 763 O O . GLU A 1 89 ? 5.803 18.176 11.533 1.00 96.06 89 GLU A O 1
ATOM 768 N N . ASN A 1 90 ? 7.456 19.665 11.838 1.00 94.75 90 ASN A N 1
ATOM 769 C CA . ASN A 1 90 ? 7.179 19.876 13.262 1.00 94.75 90 ASN A CA 1
ATOM 770 C C . ASN A 1 90 ? 6.194 21.023 13.538 1.00 94.75 90 ASN A C 1
ATOM 772 O O . ASN A 1 90 ? 5.839 21.234 14.698 1.00 94.75 90 ASN A O 1
ATOM 776 N N . GLU A 1 91 ? 5.750 21.729 12.497 1.00 95.06 91 GLU A N 1
ATOM 777 C CA . GLU A 1 91 ? 4.775 22.817 12.598 1.00 95.06 91 GLU A CA 1
ATOM 778 C C . GLU A 1 91 ? 3.429 22.308 13.130 1.00 95.06 91 GLU A C 1
ATOM 780 O O . GLU A 1 91 ? 2.945 21.241 12.742 1.00 95.06 91 GLU A O 1
ATOM 785 N N . LEU A 1 92 ? 2.827 23.064 14.050 1.00 92.19 92 LEU A N 1
ATOM 786 C CA . LEU A 1 92 ? 1.685 22.617 14.859 1.00 92.19 92 LEU A CA 1
ATOM 787 C C . LEU A 1 92 ? 0.450 22.228 14.034 1.00 92.19 92 LEU A C 1
ATOM 789 O O . LEU A 1 92 ? -0.302 21.339 14.431 1.00 92.19 92 LEU A O 1
ATOM 793 N N . ASP A 1 93 ? 0.237 22.887 12.900 1.00 92.19 93 ASP A N 1
ATOM 794 C CA . ASP A 1 93 ? -0.915 22.702 12.019 1.00 92.19 93 ASP A CA 1
ATOM 795 C C . ASP A 1 93 ? -0.796 21.462 11.116 1.00 92.19 93 ASP A C 1
ATOM 797 O O . ASP A 1 93 ? -1.811 20.907 10.686 1.00 92.19 93 ASP A O 1
ATOM 801 N N . VAL A 1 94 ? 0.424 20.977 10.865 1.00 93.19 94 VAL A N 1
ATOM 802 C CA . VAL A 1 94 ? 0.680 19.838 9.967 1.00 93.19 94 VAL A CA 1
ATOM 803 C C . VAL A 1 94 ? 1.303 18.623 10.645 1.00 93.19 94 VAL A C 1
ATOM 805 O O . VAL A 1 94 ? 1.218 17.522 10.090 1.00 93.19 94 VAL A O 1
ATOM 808 N N . LYS A 1 95 ? 1.865 18.783 11.850 1.00 90.81 95 LYS A N 1
ATOM 809 C CA . LYS A 1 95 ? 2.510 17.697 12.590 1.00 90.81 95 LYS A CA 1
ATOM 810 C C . LYS A 1 95 ? 1.580 16.492 12.719 1.00 90.81 95 LYS A C 1
ATOM 812 O O . LYS A 1 95 ? 0.402 16.588 13.095 1.00 90.81 95 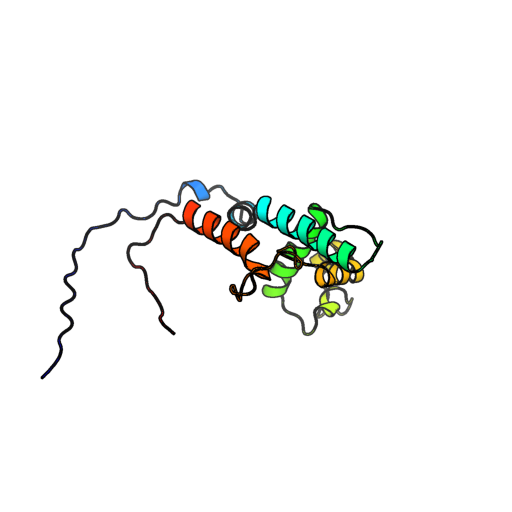LYS A O 1
ATOM 817 N N . ASN A 1 96 ? 2.130 15.321 12.416 1.00 94.50 96 ASN A N 1
ATOM 818 C CA . ASN A 1 96 ? 1.435 14.052 12.544 1.00 94.50 96 ASN A CA 1
ATOM 819 C C . ASN A 1 96 ? 2.376 13.004 13.147 1.00 94.50 96 ASN A C 1
ATOM 821 O O . ASN A 1 96 ? 3.111 12.338 12.420 1.00 94.50 96 ASN A O 1
ATOM 825 N N . SER A 1 97 ? 2.334 12.861 14.477 1.00 94.25 97 SER A N 1
ATOM 826 C CA . SER A 1 97 ? 3.180 11.915 15.218 1.00 94.25 97 SER A CA 1
ATOM 827 C C . SER A 1 97 ? 3.001 10.481 14.729 1.00 94.25 97 SER A C 1
ATOM 829 O O . SER A 1 97 ? 3.995 9.794 14.513 1.00 94.25 97 SER A O 1
ATOM 831 N N . PHE A 1 98 ? 1.762 10.067 14.431 1.00 94.38 98 PHE A N 1
ATOM 832 C CA . PHE A 1 98 ? 1.486 8.740 13.876 1.00 94.38 98 PHE A CA 1
ATOM 833 C C . PHE A 1 98 ? 2.248 8.481 12.574 1.00 94.38 98 PHE A C 1
ATOM 835 O O . PHE A 1 98 ? 2.730 7.375 12.367 1.00 94.38 98 PHE A O 1
ATOM 842 N N . VAL A 1 99 ? 2.394 9.483 11.702 1.00 96.81 99 VAL A N 1
ATOM 843 C CA . VAL A 1 99 ? 3.156 9.326 10.453 1.00 96.81 99 VAL A CA 1
ATOM 844 C C . VAL A 1 99 ? 4.657 9.405 10.705 1.00 96.81 99 VAL A C 1
ATOM 846 O O . VAL A 1 99 ? 5.406 8.545 10.240 1.00 96.81 99 VAL A O 1
ATOM 849 N N . SER A 1 100 ? 5.107 10.436 11.425 1.00 95.81 100 SER A N 1
ATOM 850 C CA . SER A 1 100 ? 6.534 10.708 11.597 1.00 95.81 100 SER A CA 1
ATOM 851 C C . SER A 1 100 ? 7.259 9.634 12.405 1.00 95.81 100 SER A C 1
ATOM 853 O O . SER A 1 100 ? 8.431 9.373 12.139 1.00 95.81 100 SER A O 1
ATOM 855 N N . GLU A 1 101 ? 6.571 9.009 13.364 1.00 96.88 101 GLU A N 1
ATOM 856 C CA . GLU A 1 101 ? 7.113 7.930 14.197 1.00 96.88 101 GLU A CA 1
ATOM 857 C C . GLU A 1 101 ? 7.025 6.563 13.504 1.00 96.88 101 GLU A C 1
ATOM 859 O O . GLU A 1 101 ? 7.920 5.739 13.676 1.00 96.88 101 GLU A O 1
ATOM 864 N N . ALA A 1 102 ? 6.000 6.323 12.675 1.00 97.56 102 ALA A N 1
ATOM 865 C CA . ALA A 1 102 ? 5.811 5.031 12.011 1.00 97.56 102 ALA A CA 1
ATOM 866 C C . ALA A 1 102 ? 6.804 4.775 10.865 1.00 97.56 102 ALA A C 1
ATOM 868 O O . ALA A 1 102 ? 7.208 3.635 10.630 1.00 97.56 102 ALA A O 1
ATOM 869 N N . MET A 1 103 ? 7.202 5.813 10.122 1.00 97.94 103 MET A N 1
ATOM 870 C CA . MET A 1 103 ? 8.172 5.681 9.033 1.00 97.94 103 MET A CA 1
ATOM 871 C C . MET A 1 103 ? 8.925 6.988 8.807 1.00 97.94 103 MET A C 1
ATOM 873 O O . MET A 1 103 ? 8.333 8.059 8.774 1.00 97.94 103 MET A O 1
ATOM 877 N N . ARG A 1 104 ? 10.236 6.920 8.549 1.00 97.19 104 ARG A N 1
ATOM 878 C CA . ARG A 1 104 ? 11.025 8.105 8.167 1.00 97.19 104 ARG A CA 1
ATOM 879 C C . ARG A 1 104 ? 10.560 8.669 6.820 1.00 97.19 104 ARG A C 1
ATOM 881 O O . ARG A 1 104 ? 10.374 7.912 5.868 1.00 97.19 104 ARG A O 1
ATOM 888 N N . ARG A 1 105 ? 10.513 10.003 6.700 1.00 97.19 105 ARG A N 1
ATOM 889 C CA . ARG A 1 105 ? 10.120 10.734 5.477 1.00 97.19 105 ARG A CA 1
ATOM 890 C C . ARG A 1 105 ? 10.786 10.191 4.216 1.00 97.19 105 ARG A C 1
ATOM 892 O O . ARG A 1 105 ? 10.121 9.835 3.248 1.00 97.19 105 ARG A O 1
ATOM 899 N N . ASP A 1 106 ? 12.112 10.098 4.235 1.00 96.94 106 ASP A N 1
ATOM 900 C CA . ASP A 1 106 ? 12.880 9.692 3.057 1.00 96.94 106 ASP A CA 1
ATOM 901 C C . ASP A 1 106 ? 12.637 8.220 2.700 1.00 96.94 106 ASP A C 1
ATOM 903 O O . ASP A 1 106 ? 12.679 7.857 1.525 1.00 96.94 106 ASP A O 1
ATOM 907 N N . ARG A 1 107 ? 12.307 7.380 3.695 1.00 97.50 107 ARG A N 1
ATOM 908 C CA . ARG A 1 107 ? 11.918 5.990 3.456 1.00 97.50 107 ARG A CA 1
ATOM 909 C C . ARG A 1 107 ? 10.544 5.912 2.798 1.00 97.50 107 ARG A C 1
ATOM 911 O O . ARG A 1 107 ? 10.420 5.209 1.802 1.00 97.50 107 ARG A O 1
ATOM 918 N N . PHE A 1 108 ? 9.567 6.695 3.254 1.00 97.94 108 PHE A N 1
ATOM 919 C CA . PHE A 1 108 ? 8.255 6.786 2.606 1.00 97.94 108 PHE A CA 1
ATOM 920 C C . PHE A 1 108 ? 8.376 7.197 1.132 1.00 97.94 108 PHE A C 1
ATOM 922 O O . PHE A 1 108 ? 7.854 6.515 0.251 1.00 97.94 108 PHE A O 1
ATOM 929 N N . PHE A 1 109 ? 9.123 8.267 0.833 1.00 97.50 109 PHE A N 1
ATOM 930 C CA . PHE A 1 109 ? 9.328 8.708 -0.553 1.00 97.50 109 PHE A CA 1
ATOM 931 C C . PHE A 1 109 ? 10.147 7.715 -1.384 1.00 97.50 109 PHE A C 1
ATOM 933 O O . PHE A 1 109 ? 9.928 7.607 -2.593 1.00 97.50 109 PHE A O 1
ATOM 940 N N . TYR A 1 110 ? 11.066 6.975 -0.762 1.00 96.94 110 TYR A N 1
ATOM 941 C CA . TYR A 1 110 ? 11.771 5.882 -1.422 1.00 96.94 110 TYR A CA 1
ATOM 942 C C . TYR A 1 110 ? 10.804 4.766 -1.834 1.00 96.94 110 TYR A C 1
ATOM 944 O O . TYR A 1 110 ? 10.806 4.383 -3.002 1.00 96.94 110 TYR A O 1
ATOM 952 N N . ILE A 1 111 ? 9.944 4.293 -0.925 1.00 98.00 111 ILE A N 1
ATOM 953 C CA . ILE A 1 111 ? 8.928 3.273 -1.240 1.00 98.00 111 ILE A CA 1
ATOM 954 C C . ILE A 1 111 ? 7.994 3.792 -2.335 1.00 98.00 111 ILE A C 1
ATOM 956 O O . ILE A 1 111 ? 7.824 3.135 -3.359 1.00 98.00 111 ILE A O 1
ATOM 960 N N . MET A 1 112 ? 7.483 5.018 -2.183 1.00 96.75 112 MET A N 1
ATOM 961 C CA . MET A 1 112 ? 6.594 5.655 -3.157 1.00 96.75 112 MET A CA 1
ATOM 962 C C . MET A 1 112 ? 7.199 5.717 -4.568 1.00 96.75 112 MET A C 1
ATOM 964 O O . MET A 1 112 ? 6.487 5.528 -5.549 1.00 96.75 112 MET A O 1
ATOM 968 N N . ARG A 1 113 ? 8.511 5.966 -4.689 1.00 95.50 113 ARG A N 1
ATOM 969 C CA . ARG A 1 113 ? 9.216 6.030 -5.981 1.00 95.50 113 ARG A CA 1
ATOM 970 C C . ARG A 1 113 ? 9.271 4.681 -6.703 1.00 95.50 113 ARG A C 1
ATOM 972 O O . ARG A 1 113 ? 9.283 4.667 -7.933 1.00 95.50 113 ARG A O 1
ATOM 979 N N . TYR A 1 114 ? 9.367 3.579 -5.963 1.00 96.00 114 TYR A N 1
ATOM 980 C CA . TYR A 1 114 ? 9.530 2.238 -6.534 1.00 96.00 114 TYR A CA 1
ATOM 981 C C . TYR A 1 114 ? 8.263 1.387 -6.473 1.00 96.00 114 TYR A C 1
ATOM 983 O O . TYR A 1 114 ? 8.292 0.280 -6.998 1.00 96.00 114 TYR A O 1
ATOM 991 N N . LEU A 1 115 ? 7.163 1.893 -5.912 1.00 96.81 115 LEU A N 1
ATOM 992 C CA . LEU A 1 115 ? 5.888 1.185 -5.819 1.00 96.81 115 LEU A CA 1
ATOM 993 C C . LEU A 1 115 ? 5.399 0.711 -7.195 1.00 96.81 115 LEU A C 1
ATOM 995 O O . LEU A 1 115 ? 5.119 1.534 -8.067 1.00 96.81 115 LEU A O 1
ATOM 999 N N . HIS A 1 116 ? 5.282 -0.604 -7.380 1.00 96.50 116 HIS A N 1
ATOM 1000 C CA . HIS A 1 116 ? 4.772 -1.233 -8.603 1.00 96.50 116 HIS A CA 1
ATOM 1001 C C . HIS A 1 116 ? 3.791 -2.355 -8.265 1.00 96.50 116 HIS A C 1
ATOM 1003 O O . HIS A 1 116 ? 3.912 -2.996 -7.227 1.00 96.50 116 HIS A O 1
ATOM 1009 N N . CYS A 1 117 ? 2.828 -2.585 -9.162 1.00 96.75 117 CYS A N 1
ATOM 1010 C CA . CYS A 1 117 ? 1.807 -3.632 -9.020 1.00 96.75 117 CYS A CA 1
ATOM 1011 C C . CYS A 1 117 ? 1.929 -4.734 -10.089 1.00 96.75 117 CYS A C 1
ATOM 1013 O O . CYS A 1 117 ? 1.106 -5.646 -10.121 1.00 96.75 117 CYS A O 1
ATOM 1015 N N . ALA A 1 118 ? 2.902 -4.622 -10.997 1.00 96.62 118 ALA A N 1
ATOM 1016 C CA . ALA A 1 118 ? 3.138 -5.560 -12.089 1.00 96.62 118 ALA A CA 1
ATOM 1017 C C . ALA A 1 118 ? 4.596 -5.478 -12.566 1.00 96.62 118 ALA A C 1
ATOM 1019 O O . ALA A 1 118 ? 5.226 -4.419 -12.467 1.00 96.62 118 ALA A O 1
ATOM 1020 N N . ASP A 1 119 ? 5.089 -6.562 -13.166 1.00 93.94 119 ASP A N 1
ATOM 1021 C CA . ASP A 1 119 ? 6.381 -6.584 -13.848 1.00 93.94 119 ASP A CA 1
ATOM 1022 C C . ASP A 1 119 ? 6.278 -5.813 -15.170 1.00 93.94 119 ASP A C 1
ATOM 1024 O O . ASP A 1 119 ? 5.694 -6.282 -16.151 1.00 93.94 119 ASP A O 1
ATOM 1028 N N . CYS A 1 120 ? 6.885 -4.625 -15.210 1.00 87.62 120 CYS A N 1
ATOM 1029 C CA . CYS A 1 120 ? 6.873 -3.751 -16.382 1.00 87.62 120 CYS A CA 1
ATOM 1030 C C . CYS A 1 120 ? 7.519 -4.367 -17.639 1.00 87.62 120 CYS A C 1
ATOM 1032 O O . CYS A 1 120 ? 7.319 -3.833 -18.727 1.00 87.62 120 CYS A O 1
ATOM 1034 N N . SER A 1 121 ? 8.278 -5.463 -17.516 1.00 89.00 121 SER A N 1
ATOM 1035 C CA . SER A 1 121 ? 8.884 -6.160 -18.660 1.00 89.00 121 SER A CA 1
ATOM 1036 C C . SER A 1 121 ? 7.948 -7.163 -19.347 1.00 89.00 121 SER A C 1
ATOM 1038 O O . SER A 1 121 ? 8.267 -7.647 -20.429 1.00 89.00 121 SER A O 1
ATOM 1040 N N . LYS A 1 122 ? 6.794 -7.468 -18.739 1.00 90.38 122 LYS A N 1
ATOM 1041 C CA . LYS A 1 122 ? 5.843 -8.497 -19.198 1.00 90.38 122 LYS A CA 1
ATOM 1042 C C . LYS A 1 122 ? 4.431 -7.945 -19.388 1.00 90.38 122 LYS A C 1
ATOM 1044 O O . LYS A 1 122 ? 3.453 -8.674 -19.241 1.00 90.38 122 LYS A O 1
ATOM 1049 N N . LEU A 1 123 ? 4.319 -6.643 -19.637 1.00 92.56 123 LEU A N 1
ATOM 1050 C CA . LEU A 1 123 ? 3.024 -5.992 -19.791 1.00 92.56 123 LEU A CA 1
ATOM 1051 C C . LEU A 1 123 ? 2.385 -6.369 -21.124 1.00 92.56 123 LEU A C 1
ATOM 1053 O O . LEU A 1 123 ? 3.038 -6.349 -22.165 1.00 92.56 123 LEU A O 1
ATOM 1057 N N . ASP A 1 124 ? 1.087 -6.640 -21.070 1.00 93.50 124 ASP A N 1
ATOM 1058 C CA . ASP A 1 124 ? 0.237 -6.695 -22.250 1.00 93.50 124 ASP A CA 1
ATOM 1059 C C . ASP A 1 124 ? 0.054 -5.272 -22.806 1.00 93.50 124 ASP A C 1
ATOM 1061 O O . ASP A 1 124 ? -0.357 -4.357 -22.080 1.00 93.50 124 ASP A O 1
ATOM 1065 N N . ALA A 1 125 ? 0.419 -5.085 -24.075 1.00 93.31 125 ALA A N 1
ATOM 1066 C CA . ALA A 1 125 ? 0.341 -3.803 -24.768 1.00 93.31 125 ALA A CA 1
ATOM 1067 C C . ALA A 1 125 ? -1.101 -3.423 -25.143 1.00 93.31 125 ALA A C 1
ATOM 1069 O O . ALA A 1 125 ? -1.400 -2.231 -25.243 1.00 93.31 125 ALA A O 1
ATOM 1070 N N . ASP A 1 126 ? -1.990 -4.408 -25.294 1.00 96.38 126 ASP A N 1
ATOM 1071 C CA . ASP A 1 126 ? -3.399 -4.185 -25.627 1.00 96.38 126 ASP A CA 1
ATOM 1072 C C . ASP A 1 126 ? -4.233 -3.861 -24.372 1.00 96.38 126 ASP A C 1
ATOM 1074 O O . ASP A 1 126 ? -5.277 -3.200 -24.442 1.00 96.38 126 ASP A O 1
ATOM 1078 N N . ASP A 1 127 ? -3.746 -4.241 -23.187 1.00 95.44 127 ASP A N 1
ATOM 1079 C CA . ASP A 1 127 ? -4.360 -3.888 -21.911 1.00 95.44 127 ASP A CA 1
ATOM 1080 C C . ASP A 1 127 ? -3.844 -2.546 -21.364 1.00 95.44 127 ASP A C 1
ATOM 1082 O O . ASP A 1 127 ? -2.813 -2.456 -20.690 1.00 95.44 127 ASP A O 1
ATOM 1086 N N . ARG A 1 128 ? -4.651 -1.489 -21.534 1.00 93.88 128 ARG A N 1
ATOM 1087 C CA . ARG A 1 128 ? -4.383 -0.145 -20.976 1.00 93.88 128 ARG A CA 1
ATOM 1088 C C . ARG A 1 128 ? -4.187 -0.117 -19.453 1.00 93.88 128 ARG A C 1
ATOM 1090 O O . ARG A 1 128 ? -3.612 0.841 -18.940 1.00 93.88 128 ARG A O 1
ATOM 1097 N N . TYR A 1 129 ? -4.663 -1.130 -18.727 1.00 94.19 129 TYR A N 1
ATOM 1098 C CA . TYR A 1 129 ? -4.536 -1.247 -17.273 1.00 94.19 129 TYR A CA 1
ATOM 1099 C C . TYR A 1 129 ? -3.528 -2.316 -16.839 1.00 94.19 129 TYR A C 1
ATOM 1101 O O . TYR A 1 129 ? -3.484 -2.642 -15.652 1.00 94.19 129 TYR A O 1
ATOM 1109 N N . SER A 1 130 ? -2.689 -2.830 -17.743 1.00 95.56 130 SER A N 1
ATOM 1110 C CA . SER A 1 130 ? -1.749 -3.933 -17.478 1.00 95.56 130 SER A CA 1
ATOM 1111 C C . SER A 1 130 ? -0.875 -3.715 -16.236 1.00 95.56 130 SER A C 1
ATOM 1113 O O . SER A 1 130 ? -0.635 -4.646 -15.471 1.00 95.56 130 SER A O 1
ATOM 1115 N N . LYS A 1 131 ? -0.482 -2.465 -15.957 1.00 95.00 131 LYS A N 1
ATOM 1116 C CA . LYS A 1 131 ? 0.303 -2.084 -14.764 1.00 95.00 131 LYS A CA 1
ATOM 1117 C C . LYS A 1 131 ? -0.421 -2.267 -13.429 1.00 95.00 131 LYS A C 1
ATOM 1119 O O . LYS A 1 131 ? 0.240 -2.366 -12.403 1.00 95.00 131 LYS A O 1
ATOM 1124 N N . LEU A 1 132 ? -1.752 -2.251 -13.431 1.00 96.19 132 LEU A N 1
ATOM 1125 C CA . LEU A 1 132 ? -2.604 -2.392 -12.245 1.00 96.19 132 LEU A CA 1
ATOM 1126 C C . LEU A 1 132 ? -3.371 -3.717 -12.242 1.00 96.19 132 LEU A C 1
ATOM 1128 O O . LEU A 1 132 ? -3.897 -4.114 -11.204 1.00 96.19 132 LEU A O 1
ATOM 1132 N N . ARG A 1 133 ? -3.441 -4.398 -13.392 1.00 95.94 133 ARG A N 1
ATOM 1133 C CA . ARG A 1 133 ? -4.239 -5.604 -13.610 1.00 95.94 133 ARG A CA 1
ATOM 1134 C C . ARG A 1 133 ? -4.021 -6.681 -12.543 1.00 95.94 133 ARG A C 1
ATOM 1136 O O . ARG A 1 133 ? -5.035 -7.180 -12.056 1.00 95.94 133 ARG A O 1
ATOM 1143 N N . PRO A 1 134 ? -2.784 -7.018 -12.119 1.00 96.88 134 PRO A N 1
ATOM 1144 C CA . PRO A 1 134 ? -2.593 -8.047 -11.098 1.00 96.88 134 PRO A CA 1
ATOM 1145 C C . PRO A 1 134 ? -3.273 -7.683 -9.773 1.00 96.88 134 PRO A C 1
ATOM 1147 O O . PRO A 1 134 ? -4.045 -8.477 -9.242 1.00 96.88 134 PRO A O 1
ATOM 1150 N N . MET A 1 135 ? -3.085 -6.450 -9.295 1.00 97.00 135 MET A N 1
ATOM 1151 C CA . MET A 1 135 ? -3.722 -5.965 -8.066 1.00 97.00 135 MET A CA 1
ATOM 1152 C C . MET A 1 135 ? -5.247 -5.870 -8.212 1.00 97.00 135 MET A C 1
ATOM 1154 O O . MET A 1 135 ? -5.979 -6.291 -7.320 1.00 97.00 135 MET A O 1
ATOM 1158 N N . LEU A 1 136 ? -5.744 -5.360 -9.346 1.00 96.44 136 LEU A N 1
ATOM 1159 C CA . LEU A 1 136 ? -7.183 -5.257 -9.615 1.00 96.44 136 LEU A CA 1
ATOM 1160 C C . LEU A 1 136 ? -7.870 -6.625 -9.642 1.00 96.44 136 LEU A C 1
ATOM 1162 O O . LEU A 1 136 ? -9.015 -6.729 -9.215 1.00 96.44 136 LEU A O 1
ATOM 1166 N N . ASN A 1 137 ? -7.193 -7.667 -10.125 1.00 96.81 137 ASN A N 1
ATOM 1167 C CA . ASN A 1 137 ? -7.736 -9.022 -10.129 1.00 96.81 137 ASN A CA 1
ATOM 1168 C C . ASN A 1 137 ? -7.875 -9.581 -8.706 1.00 96.81 137 ASN A C 1
ATOM 1170 O O . ASN A 1 137 ? -8.903 -10.186 -8.406 1.00 96.81 137 ASN A O 1
ATOM 1174 N N . ILE A 1 138 ? -6.890 -9.337 -7.833 1.00 97.56 138 ILE A N 1
ATOM 1175 C CA . ILE A 1 138 ? -6.958 -9.733 -6.418 1.00 97.56 138 ILE A CA 1
ATOM 1176 C C . ILE A 1 138 ? -8.094 -8.980 -5.718 1.00 97.56 138 ILE A C 1
ATOM 1178 O O . ILE A 1 138 ? -8.957 -9.605 -5.109 1.00 97.56 138 ILE A O 1
ATOM 1182 N N . LEU A 1 139 ? -8.160 -7.655 -5.888 1.00 96.69 139 LEU A N 1
ATOM 1183 C CA . LEU A 1 139 ? -9.235 -6.836 -5.323 1.00 96.69 139 LEU A CA 1
ATOM 1184 C C . LEU A 1 139 ? -10.610 -7.295 -5.808 1.00 96.69 139 LEU A C 1
ATOM 1186 O O . LEU A 1 139 ? -11.514 -7.481 -5.004 1.00 96.69 139 LEU A O 1
ATOM 1190 N N . LYS A 1 140 ? -10.774 -7.506 -7.120 1.00 95.69 140 LYS A N 1
ATOM 1191 C CA . LYS A 1 140 ? -12.032 -7.986 -7.703 1.00 95.69 140 LYS A CA 1
ATOM 1192 C C . LYS A 1 140 ? -12.458 -9.311 -7.082 1.00 95.69 140 LYS A C 1
ATOM 1194 O O . LYS A 1 140 ? -13.640 -9.476 -6.807 1.00 95.69 140 LYS A O 1
ATOM 1199 N N . LYS A 1 141 ? -11.518 -10.239 -6.887 1.00 95.75 141 LYS A N 1
ATOM 1200 C CA . LYS A 1 141 ? -11.792 -11.509 -6.218 1.00 95.75 141 LYS A CA 1
ATOM 1201 C C . LYS A 1 141 ? -12.287 -11.265 -4.788 1.00 95.75 141 LYS A C 1
ATOM 1203 O O . LYS A 1 141 ? -13.383 -11.703 -4.476 1.00 95.75 141 LYS A O 1
ATOM 1208 N N . GLY A 1 142 ? -11.565 -10.475 -3.988 1.00 94.19 142 GLY A N 1
ATOM 1209 C CA . GLY A 1 142 ? -11.985 -10.133 -2.622 1.00 94.19 142 GLY A CA 1
ATOM 1210 C C . GLY A 1 142 ? -13.370 -9.477 -2.563 1.00 94.19 142 GLY A C 1
ATOM 1211 O O . GLY A 1 142 ? -14.221 -9.889 -1.786 1.00 94.19 142 GLY A O 1
ATOM 1212 N N . PHE A 1 143 ? -13.664 -8.523 -3.453 1.00 92.62 143 PHE A N 1
ATOM 1213 C CA . PHE A 1 143 ? -15.002 -7.925 -3.539 1.00 92.62 143 PHE A CA 1
ATOM 1214 C C . PHE A 1 143 ? -16.096 -8.938 -3.867 1.00 92.62 143 PHE A C 1
ATOM 1216 O O . PHE A 1 143 ? -17.184 -8.834 -3.316 1.00 92.62 143 PHE A O 1
ATOM 1223 N N . LEU A 1 144 ? -15.837 -9.900 -4.751 1.00 92.00 144 LEU A N 1
ATOM 1224 C CA . LEU A 1 144 ? -16.821 -10.926 -5.095 1.00 92.00 144 LEU A CA 1
ATOM 1225 C C . LEU A 1 144 ? -17.005 -11.966 -3.985 1.00 92.00 144 LEU A C 1
ATOM 1227 O O . LEU A 1 144 ? -18.123 -12.437 -3.802 1.00 92.00 144 LEU A O 1
ATOM 1231 N N . ASP A 1 145 ? -15.938 -12.304 -3.261 1.00 92.31 145 ASP A N 1
ATOM 1232 C CA . ASP A 1 145 ? -15.964 -13.294 -2.180 1.00 92.31 145 ASP A CA 1
ATOM 1233 C C . ASP A 1 145 ? -16.706 -12.749 -0.939 1.00 92.31 145 ASP A C 1
ATOM 1235 O O . ASP A 1 145 ? -17.483 -13.464 -0.296 1.00 92.31 145 ASP A O 1
ATOM 1239 N N . GLU A 1 146 ? -16.521 -11.460 -0.635 1.00 91.75 146 GLU A N 1
ATOM 1240 C CA . GLU A 1 146 ? -17.081 -10.828 0.566 1.00 91.75 146 GLU A CA 1
ATOM 1241 C C . GLU A 1 146 ? -18.462 -10.189 0.348 1.00 91.75 146 GLU A C 1
ATOM 1243 O O . GLU A 1 146 ? -19.231 -10.015 1.297 1.00 91.75 146 GLU A O 1
ATOM 1248 N N . TYR A 1 147 ? -18.823 -9.845 -0.893 1.00 88.31 147 TYR A N 1
ATOM 1249 C CA . TYR A 1 147 ? -20.117 -9.229 -1.190 1.00 88.31 147 TYR A CA 1
ATOM 1250 C C . TYR A 1 147 ? -21.259 -10.249 -1.126 1.00 88.31 147 TYR A C 1
ATOM 1252 O O . TYR A 1 147 ? -21.330 -11.185 -1.921 1.00 88.31 147 TYR A O 1
ATOM 1260 N N . LYS A 1 148 ? -22.215 -10.033 -0.215 1.00 85.25 148 LYS A N 1
ATOM 1261 C CA . LYS A 1 148 ? -23.365 -10.937 -0.014 1.00 85.25 148 LYS A CA 1
ATOM 1262 C C . LYS A 1 148 ? -24.596 -10.576 -0.849 1.00 85.25 148 LYS A C 1
ATOM 1264 O O . LYS A 1 148 ? -25.612 -11.262 -0.763 1.00 85.25 148 LYS A O 1
ATOM 1269 N N . GLY A 1 149 ? -24.483 -9.562 -1.709 1.00 76.12 149 GLY A N 1
ATOM 1270 C CA . GLY A 1 149 ? -25.546 -9.129 -2.613 1.00 76.12 149 GLY A CA 1
ATOM 1271 C C . GLY A 1 149 ? -26.346 -7.936 -2.096 1.00 76.12 149 GLY A C 1
ATOM 1272 O O . GLY A 1 149 ? -26.393 -7.680 -0.901 1.00 76.12 149 GLY A O 1
ATOM 1273 N N . ASP A 1 150 ? -27.008 -7.249 -3.024 1.00 69.62 150 ASP A N 1
ATOM 1274 C CA . ASP A 1 150 ? -28.089 -6.300 -2.760 1.00 69.62 150 ASP A CA 1
ATOM 1275 C C . ASP A 1 150 ? -29.329 -6.697 -3.562 1.00 69.62 150 ASP A C 1
ATOM 1277 O O . ASP A 1 150 ? -29.271 -7.368 -4.609 1.00 69.62 150 ASP A O 1
ATOM 1281 N N . THR A 1 151 ? -30.476 -6.245 -3.069 1.00 63.12 151 THR A N 1
ATOM 1282 C CA . THR A 1 151 ? -31.769 -6.348 -3.747 1.00 63.12 151 THR A CA 1
ATOM 1283 C C . THR A 1 151 ? -31.851 -5.409 -4.955 1.00 63.12 151 THR A C 1
ATOM 1285 O O . THR A 1 151 ? -32.444 -5.790 -5.967 1.00 63.12 151 THR A O 1
ATOM 1288 N N . GLU A 1 152 ? -31.169 -4.259 -4.915 1.00 69.00 152 GLU A N 1
ATOM 1289 C CA . GLU A 1 152 ? -31.142 -3.262 -5.990 1.00 69.00 152 GLU A CA 1
ATOM 1290 C C . GLU A 1 152 ? -29.709 -2.910 -6.419 1.00 69.00 152 GLU A C 1
ATOM 1292 O O . GLU A 1 152 ? -28.969 -2.229 -5.717 1.00 69.00 152 GLU A O 1
ATOM 1297 N N . LEU A 1 153 ? -29.317 -3.351 -7.618 1.00 72.50 153 LEU A N 1
ATOM 1298 C CA . LEU A 1 153 ? -28.053 -2.956 -8.240 1.00 72.50 153 LEU A CA 1
ATOM 1299 C C . LEU A 1 153 ? -28.297 -1.773 -9.175 1.00 72.50 1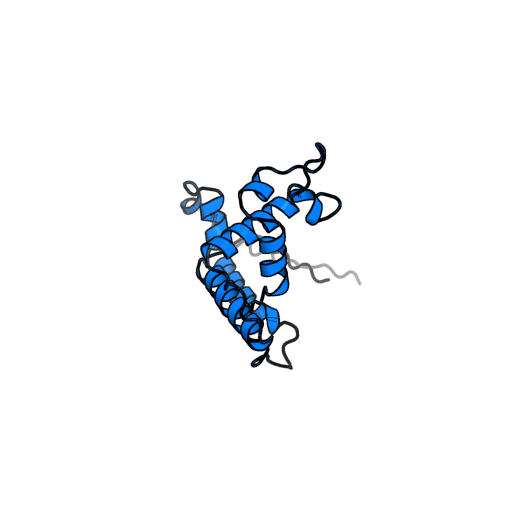53 LEU A C 1
ATOM 1301 O O . LEU A 1 153 ? -29.108 -1.864 -10.100 1.00 72.50 153 LEU A O 1
ATOM 1305 N N . SER A 1 154 ? -27.553 -0.687 -8.981 1.00 72.81 154 SER A N 1
ATOM 1306 C CA . SER A 1 154 ? -27.521 0.425 -9.928 1.00 72.81 154 SER A CA 1
ATOM 1307 C C . SER A 1 154 ? -26.240 0.372 -10.758 1.00 72.81 154 SER A C 1
ATOM 1309 O O . SER A 1 154 ? -25.132 0.259 -10.239 1.00 72.81 154 SER A O 1
ATOM 1311 N N . LEU A 1 155 ? -26.393 0.440 -12.079 1.00 72.81 155 LEU A N 1
ATOM 1312 C CA . LEU A 1 155 ? -25.282 0.654 -12.998 1.00 72.81 155 LEU A CA 1
ATOM 1313 C C . LEU A 1 155 ? -25.343 2.110 -13.447 1.00 72.81 155 LEU A C 1
ATOM 1315 O O . LEU A 1 155 ? -26.212 2.486 -14.233 1.00 72.81 155 LEU A O 1
ATOM 1319 N N . MET A 1 156 ? -24.429 2.938 -12.944 1.00 50.19 156 MET A N 1
ATOM 1320 C CA . MET A 1 156 ? -24.233 4.278 -13.491 1.00 50.19 156 MET A CA 1
ATOM 1321 C C . MET A 1 156 ? -23.429 4.165 -14.788 1.00 50.19 156 MET A C 1
ATOM 1323 O O . MET A 1 156 ? -22.205 4.033 -14.762 1.00 50.19 156 MET A O 1
ATOM 1327 N N . SER A 1 157 ? -24.113 4.208 -15.932 1.00 48.88 157 SER A N 1
ATOM 1328 C CA . SER A 1 157 ? -23.457 4.489 -17.210 1.00 48.88 157 SER A CA 1
ATOM 1329 C C . SER A 1 157 ? -23.038 5.959 -17.218 1.00 48.88 157 SER A C 1
ATOM 1331 O O . SER A 1 157 ? -23.897 6.833 -17.082 1.00 48.88 157 SER A O 1
ATOM 1333 N N . ARG A 1 158 ? -21.734 6.219 -17.338 1.00 44.28 158 ARG A N 1
ATOM 1334 C CA . ARG A 1 158 ? -21.230 7.550 -17.697 1.00 44.28 158 ARG A CA 1
ATOM 1335 C C . ARG A 1 158 ? -21.453 7.818 -19.176 1.00 44.28 158 ARG A C 1
ATOM 1337 O O . ARG A 1 158 ? -21.344 6.843 -19.952 1.00 44.28 158 ARG A O 1
#

Organism: NCBI:txid320908

Nearest PDB structures (foldseek):
  5vgt-assembly1_A  TM=3.205E-01  e=2.939E+00  Lederbergvirus Sf6
  5vgt-assembly2_B  TM=3.511E-01  e=6.192E+00  Lederbergvirus Sf6

Secondary structure (DSSP, 8-state):
-------------PPPP--GGGTT--HHHHHHTTS-HHHHHHHHHHHHHHHHHTT--SPPP-HHHHHHHHHHHHHHHHS--SSGGGGG---TTT--HHHHHHS-HHHHHHHHHH--SS-TTS--SS-TTTTTHHHHHHHHHHHHHH----S-------

Foldseek 3Di:
DDDDPPDPPPPPPDDDFDPVVCVPDDPVRVVCLQVPQQQLVLQQVQLQLQCVVVVHPDDGDDSLNSVLLVVLVVVCVVDPDPDPLLCCDPDPNRDDCSNNVSDPPVSSVVSVVSGWNDNPVDFDPVDPCSRCVNSVVSNVVSCVVNDRDDPDDDDDDD